Protein AF-A0A921ENR6-F1 (afdb_monomer_lite)

Structure (mmCIF, N/CA/C/O backbone):
data_AF-A0A921ENR6-F1
#
_entry.id   AF-A0A921ENR6-F1
#
loop_
_atom_site.group_PDB
_atom_site.id
_atom_site.type_symbol
_atom_site.label_atom_id
_atom_site.label_alt_id
_atom_site.label_comp_id
_atom_site.label_asym_id
_atom_site.label_entity_id
_atom_site.label_seq_id
_atom_site.pdbx_PDB_ins_code
_atom_site.Cartn_x
_atom_site.Cartn_y
_atom_site.Cartn_z
_atom_site.occupancy
_atom_site.B_iso_or_equiv
_atom_site.auth_seq_id
_atom_site.auth_comp_id
_atom_site.auth_asym_id
_atom_site.auth_atom_id
_atom_site.pdbx_PDB_model_num
ATOM 1 N N . LEU A 1 1 ? 25.631 12.567 -16.792 1.00 40.44 1 LEU A N 1
ATOM 2 C CA . LEU A 1 1 ? 25.645 11.262 -16.095 1.00 40.44 1 LEU A CA 1
ATOM 3 C C . LEU A 1 1 ? 24.210 10.894 -15.763 1.00 40.44 1 LEU A C 1
ATOM 5 O O . LEU A 1 1 ? 23.677 11.329 -14.750 1.00 40.44 1 LEU A O 1
ATOM 9 N N . GLU A 1 2 ? 23.566 10.176 -16.675 1.00 30.72 2 GLU A N 1
ATOM 10 C CA . GLU A 1 2 ? 22.229 9.626 -16.473 1.00 30.72 2 GLU A CA 1
ATOM 11 C C . GLU A 1 2 ? 22.396 8.347 -15.644 1.00 30.72 2 GLU A C 1
ATOM 13 O O . GLU A 1 2 ? 22.943 7.353 -16.114 1.00 30.72 2 GLU A O 1
ATOM 18 N N . ARG A 1 3 ? 22.050 8.400 -14.355 1.00 38.62 3 ARG A N 1
ATOM 19 C CA . ARG A 1 3 ? 22.068 7.217 -13.488 1.00 38.62 3 ARG A CA 1
ATOM 20 C C . ARG A 1 3 ? 20.720 6.528 -13.628 1.00 38.62 3 ARG A C 1
ATOM 22 O O . ARG A 1 3 ? 19.795 6.819 -12.874 1.00 38.62 3 ARG A O 1
ATOM 29 N N . THR A 1 4 ? 20.601 5.638 -14.604 1.00 35.12 4 THR A N 1
ATOM 30 C CA . THR A 1 4 ? 19.446 4.748 -14.704 1.00 35.12 4 THR A CA 1
ATOM 31 C C . THR A 1 4 ? 19.531 3.754 -13.546 1.00 35.12 4 THR A C 1
ATOM 33 O O . THR A 1 4 ? 20.344 2.834 -13.561 1.00 35.12 4 THR A O 1
ATOM 36 N N . PHE A 1 5 ? 18.737 3.967 -12.493 1.00 39.34 5 PHE A N 1
ATOM 37 C CA . PHE A 1 5 ? 18.486 2.924 -11.498 1.00 39.34 5 PHE A CA 1
ATOM 38 C C . PHE A 1 5 ? 17.946 1.697 -12.247 1.00 39.34 5 PHE A C 1
ATOM 40 O O . PHE A 1 5 ? 17.027 1.835 -13.054 1.00 39.34 5 PHE A O 1
ATOM 47 N N . GLY A 1 6 ? 18.585 0.540 -12.054 1.00 47.56 6 GLY A N 1
ATOM 48 C CA . GLY A 1 6 ? 18.418 -0.640 -12.904 1.00 47.56 6 GLY A CA 1
ATOM 49 C C . GLY A 1 6 ? 16.958 -1.016 -13.166 1.00 47.56 6 GLY A C 1
ATOM 50 O O . GLY A 1 6 ? 16.129 -1.029 -12.254 1.00 47.56 6 GLY A O 1
ATOM 51 N N . ARG A 1 7 ? 16.648 -1.344 -14.427 1.00 58.50 7 ARG A N 1
ATOM 52 C CA . ARG A 1 7 ? 15.410 -2.045 -14.784 1.00 58.50 7 ARG A CA 1
ATOM 53 C C . ARG A 1 7 ? 15.493 -3.446 -14.197 1.00 58.50 7 ARG A C 1
ATOM 55 O O . ARG A 1 7 ? 16.227 -4.284 -14.706 1.00 58.50 7 ARG A O 1
ATOM 62 N N . TRP A 1 8 ? 14.744 -3.688 -13.131 1.00 66.19 8 TRP A N 1
ATOM 63 C CA . TRP A 1 8 ? 14.468 -5.045 -12.683 1.00 66.19 8 TRP A CA 1
ATOM 64 C C . TRP A 1 8 ? 13.602 -5.719 -13.745 1.00 66.19 8 TRP A C 1
ATOM 66 O O . TRP A 1 8 ? 12.546 -5.197 -14.109 1.00 66.19 8 TRP A O 1
ATOM 76 N N . GLN A 1 9 ? 14.078 -6.840 -14.273 1.00 72.88 9 GLN A N 1
ATOM 77 C CA . GLN A 1 9 ? 13.383 -7.632 -15.279 1.00 72.88 9 GLN A CA 1
ATOM 78 C C . GLN A 1 9 ? 12.972 -8.954 -14.642 1.00 72.88 9 GLN A C 1
ATOM 80 O O . GLN A 1 9 ? 13.793 -9.627 -14.025 1.00 72.88 9 GLN A O 1
ATOM 85 N N . LEU A 1 10 ? 11.691 -9.303 -14.762 1.00 79.88 10 LEU A N 1
ATOM 86 C CA . LEU A 1 10 ? 11.221 -10.626 -14.375 1.00 79.88 10 LEU A CA 1
ATOM 87 C C . LEU A 1 10 ? 11.753 -11.628 -15.399 1.00 79.88 10 LEU A C 1
ATOM 89 O O . LEU A 1 10 ? 11.581 -11.418 -16.600 1.00 79.88 10 LEU A O 1
ATOM 93 N N . THR A 1 11 ? 12.374 -12.700 -14.927 1.00 88.94 11 THR A N 1
ATOM 94 C CA . THR A 1 11 ? 12.825 -13.813 -15.763 1.00 88.94 11 THR A CA 1
ATOM 95 C C . THR A 1 11 ? 12.207 -15.113 -15.273 1.00 88.94 11 THR A C 1
ATOM 97 O O . THR A 1 11 ? 11.861 -15.236 -14.095 1.00 88.94 11 THR A O 1
ATOM 100 N N . ASP A 1 12 ? 12.042 -16.080 -16.170 1.00 86.94 12 ASP A N 1
ATOM 101 C CA . ASP A 1 12 ? 11.716 -17.451 -15.775 1.00 86.94 12 ASP A CA 1
ATOM 102 C C . ASP A 1 12 ? 12.956 -18.209 -15.266 1.00 86.94 12 ASP A C 1
ATOM 104 O O . ASP A 1 12 ? 14.036 -17.636 -15.095 1.00 86.94 12 ASP A O 1
ATOM 108 N N . ALA A 1 13 ? 12.775 -19.501 -14.981 1.00 88.62 13 ALA A N 1
ATOM 109 C CA . ALA A 1 13 ? 13.829 -20.379 -14.478 1.00 88.62 13 ALA A CA 1
ATOM 110 C C . ALA A 1 13 ? 14.994 -20.557 -15.467 1.00 88.62 13 ALA A C 1
ATOM 112 O O . ALA A 1 13 ? 16.111 -20.830 -15.034 1.00 88.62 13 ALA A O 1
ATOM 113 N N . ASP A 1 14 ? 14.745 -20.350 -16.760 1.00 92.00 14 ASP A N 1
ATOM 114 C CA . ASP A 1 14 ? 15.736 -20.453 -17.831 1.00 92.00 14 ASP A CA 1
ATOM 115 C C . ASP A 1 14 ? 16.390 -19.091 -18.137 1.00 92.00 14 ASP A C 1
ATOM 117 O O . ASP A 1 14 ? 17.206 -18.967 -19.049 1.00 92.00 14 ASP A O 1
ATOM 121 N N . GLY A 1 15 ? 16.046 -18.050 -17.368 1.00 86.06 15 GLY A N 1
ATOM 122 C CA . GLY A 1 15 ? 16.580 -16.699 -17.519 1.00 86.06 15 GLY A CA 1
ATOM 123 C C . GLY A 1 15 ? 15.910 -15.880 -18.624 1.00 86.06 15 GLY A C 1
ATOM 124 O O . GLY A 1 15 ? 16.351 -14.762 -18.899 1.00 86.06 15 GLY A O 1
ATOM 125 N N . SER A 1 16 ? 14.836 -16.375 -19.244 1.00 88.00 16 SER A N 1
ATOM 126 C CA . SER A 1 16 ? 14.157 -15.648 -20.316 1.00 88.00 16 SER A CA 1
ATOM 127 C C . SER A 1 16 ? 13.286 -14.524 -19.749 1.00 88.00 16 SER A C 1
ATOM 129 O O . SER A 1 16 ? 12.518 -14.756 -18.809 1.00 88.00 16 SER A O 1
ATOM 131 N N . PRO A 1 17 ? 13.354 -13.304 -20.315 1.00 88.12 17 PRO A N 1
ATOM 132 C CA . PRO A 1 17 ? 12.478 -12.201 -19.954 1.00 88.12 17 PRO A CA 1
ATOM 133 C C . PRO A 1 17 ? 10.993 -12.541 -20.009 1.00 88.12 17 PRO A C 1
ATOM 135 O O . PRO A 1 17 ? 10.499 -13.067 -21.003 1.00 88.12 17 PRO A O 1
ATOM 138 N N . GLN A 1 18 ? 10.267 -12.135 -18.976 1.00 89.00 18 GLN A N 1
ATOM 139 C CA . GLN A 1 18 ? 8.829 -12.321 -18.867 1.00 89.00 18 GLN A CA 1
ATOM 140 C C . GLN A 1 18 ? 8.085 -10.986 -19.021 1.00 89.00 18 GLN A C 1
ATOM 142 O O . GLN A 1 18 ? 8.596 -9.936 -18.610 1.00 89.00 18 GLN A O 1
ATOM 147 N N . PRO A 1 19 ? 6.869 -10.997 -19.599 1.00 85.00 19 PRO A N 1
ATOM 148 C CA . PRO A 1 19 ? 6.032 -9.806 -19.675 1.00 85.00 19 PRO A CA 1
ATOM 149 C C . PRO A 1 19 ? 5.623 -9.339 -18.273 1.00 85.00 19 PRO A C 1
ATOM 151 O O . PRO A 1 19 ? 5.468 -10.142 -17.353 1.00 85.00 19 PRO A O 1
ATOM 154 N N . THR A 1 20 ? 5.399 -8.033 -18.107 1.00 75.25 20 THR A N 1
ATOM 155 C CA . THR A 1 20 ? 5.004 -7.442 -16.816 1.00 75.25 20 THR A CA 1
ATOM 156 C C . THR A 1 20 ? 3.712 -8.041 -16.260 1.00 75.25 20 THR A C 1
ATOM 158 O O . THR A 1 20 ? 3.603 -8.199 -15.047 1.00 75.25 20 THR A O 1
ATOM 161 N N . ASP A 1 21 ? 2.775 -8.450 -17.116 1.00 82.38 21 ASP A N 1
ATOM 162 C CA . ASP A 1 21 ? 1.519 -9.080 -16.689 1.00 82.38 21 ASP A CA 1
ATOM 163 C C . ASP A 1 21 ? 1.762 -10.361 -15.877 1.00 82.38 21 ASP A C 1
ATOM 165 O O . ASP A 1 21 ? 1.038 -10.640 -14.922 1.00 82.38 21 ASP A O 1
ATOM 169 N N . ARG A 1 22 ? 2.869 -11.072 -16.142 1.00 86.38 22 ARG A N 1
ATOM 170 C CA . ARG A 1 22 ? 3.254 -12.253 -15.363 1.00 86.38 22 ARG A CA 1
ATOM 171 C C . ARG A 1 22 ? 3.528 -11.916 -13.897 1.00 86.38 22 ARG A C 1
ATOM 173 O O . ARG A 1 22 ? 3.229 -12.724 -13.025 1.00 86.38 22 ARG A O 1
ATOM 180 N N . LEU A 1 23 ? 4.056 -10.726 -13.602 1.00 81.12 23 LEU A N 1
ATOM 181 C CA . LEU A 1 23 ? 4.249 -10.261 -12.225 1.00 81.12 23 LEU A CA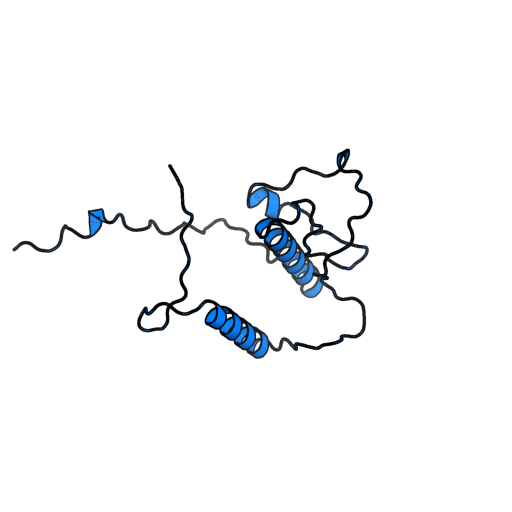 1
ATOM 182 C C . LEU A 1 23 ? 2.908 -10.056 -11.509 1.00 81.12 23 LEU A C 1
ATOM 184 O O . LEU A 1 23 ? 2.797 -10.349 -10.320 1.00 81.12 23 LEU A O 1
ATOM 188 N N . VAL A 1 24 ? 1.897 -9.556 -12.225 1.00 84.94 24 VAL A N 1
ATOM 189 C CA . VAL A 1 24 ? 0.552 -9.337 -11.675 1.00 84.94 24 VAL A CA 1
ATOM 190 C C . VAL A 1 24 ? -0.112 -10.672 -11.347 1.00 84.94 24 VAL A C 1
ATOM 192 O O . VAL A 1 24 ? -0.699 -10.806 -10.272 1.00 84.94 24 VAL A O 1
ATOM 195 N N . ASP A 1 25 ? 0.033 -11.669 -12.219 1.00 87.31 25 ASP A N 1
ATOM 196 C CA . ASP A 1 25 ? -0.461 -13.025 -11.964 1.00 87.31 25 ASP A CA 1
ATOM 197 C C . ASP A 1 25 ? 0.234 -13.655 -10.755 1.00 87.31 25 ASP A C 1
ATOM 199 O O . ASP A 1 25 ? -0.435 -14.120 -9.837 1.00 87.31 25 ASP A O 1
ATOM 203 N N . LEU A 1 26 ? 1.568 -13.576 -10.688 1.00 88.69 26 LEU A N 1
ATOM 204 C CA . LEU A 1 26 ? 2.332 -14.075 -9.540 1.00 88.69 26 LEU A CA 1
ATOM 205 C C . LEU A 1 26 ? 1.918 -13.394 -8.231 1.00 88.69 26 LEU A C 1
ATOM 207 O O . LEU A 1 26 ? 1.832 -14.043 -7.189 1.00 88.69 26 LEU A O 1
ATOM 211 N N . LEU A 1 27 ? 1.641 -12.088 -8.266 1.00 86.94 27 LEU A N 1
ATOM 212 C CA . LEU A 1 27 ? 1.118 -11.372 -7.107 1.00 86.94 27 LEU A CA 1
ATOM 213 C C . LEU A 1 27 ? -0.267 -11.898 -6.714 1.00 86.94 27 LEU A C 1
ATOM 215 O O . LEU A 1 27 ? -0.514 -12.117 -5.531 1.00 86.94 27 LEU A O 1
ATOM 219 N N . ARG A 1 28 ? -1.163 -12.120 -7.680 1.00 88.56 28 ARG A N 1
ATOM 220 C CA . ARG A 1 28 ? -2.503 -12.665 -7.429 1.00 88.56 28 ARG A CA 1
ATOM 221 C C . ARG A 1 28 ? -2.437 -14.063 -6.815 1.00 88.56 28 ARG A C 1
ATOM 223 O O . ARG A 1 28 ? -3.118 -14.304 -5.819 1.00 88.56 28 ARG A O 1
ATOM 230 N N . ASP A 1 29 ? -1.586 -14.933 -7.350 1.00 91.00 29 AS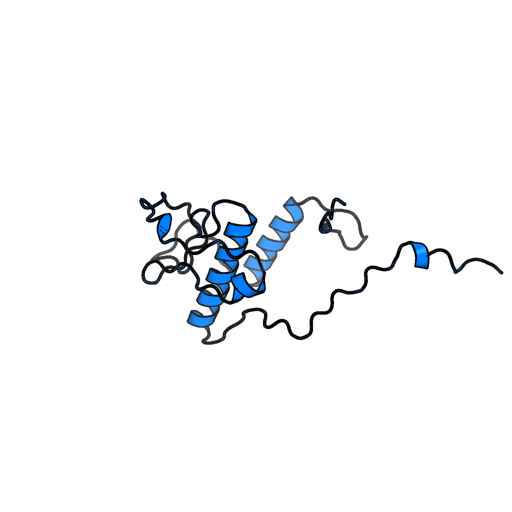P A N 1
ATOM 231 C CA . ASP A 1 29 ? -1.342 -16.274 -6.814 1.00 91.00 29 ASP A CA 1
ATOM 232 C C . ASP A 1 29 ? -0.831 -16.181 -5.374 1.00 91.00 29 ASP A C 1
ATOM 234 O O . ASP A 1 29 ? -1.364 -16.814 -4.461 1.00 91.00 29 ASP A O 1
ATOM 238 N N . ARG A 1 30 ? 0.135 -15.289 -5.131 1.00 91.56 30 ARG A N 1
ATOM 239 C CA . ARG A 1 30 ? 0.703 -15.086 -3.799 1.00 91.56 30 ARG A CA 1
ATOM 240 C C . ARG A 1 30 ? -0.316 -14.560 -2.792 1.00 91.56 30 ARG A C 1
ATOM 242 O O . ARG A 1 30 ? -0.282 -14.962 -1.630 1.00 91.56 30 ARG A O 1
ATOM 249 N N . LEU A 1 31 ? -1.215 -13.670 -3.207 1.00 91.06 31 LEU A N 1
ATOM 250 C CA . LEU A 1 31 ? -2.315 -13.191 -2.369 1.00 91.06 31 LEU A CA 1
ATOM 251 C C . LEU A 1 31 ? -3.252 -14.347 -1.991 1.00 91.06 31 LEU A C 1
ATOM 253 O O . LEU A 1 31 ? -3.590 -14.491 -0.815 1.00 91.06 31 LEU A O 1
ATOM 257 N N . ALA A 1 32 ? -3.608 -15.204 -2.951 1.00 91.12 32 ALA A N 1
ATOM 258 C CA . ALA A 1 32 ? -4.460 -16.365 -2.709 1.00 91.12 32 ALA A CA 1
ATOM 259 C C . ALA A 1 32 ? -3.804 -17.382 -1.756 1.00 91.12 32 ALA A C 1
ATOM 261 O O . ALA A 1 32 ? -4.438 -17.811 -0.793 1.00 91.12 32 ALA A O 1
ATOM 262 N N . GLU A 1 33 ? -2.520 -17.701 -1.949 1.00 94.31 33 GLU A N 1
ATOM 263 C CA . GLU A 1 33 ? -1.743 -18.561 -1.039 1.00 94.31 33 GLU A CA 1
ATOM 264 C C . GLU A 1 33 ? -1.713 -18.026 0.398 1.00 94.31 33 GLU A C 1
ATOM 266 O O . GLU A 1 33 ? -1.669 -18.790 1.362 1.00 94.31 33 GLU A O 1
ATOM 271 N N . ARG A 1 34 ? -1.726 -16.699 0.552 1.00 91.12 34 ARG A N 1
ATOM 272 C CA . ARG A 1 34 ? -1.761 -16.021 1.853 1.00 91.12 34 ARG A CA 1
ATOM 273 C C . ARG A 1 34 ? -3.175 -15.877 2.421 1.00 91.12 34 ARG A C 1
ATOM 275 O O . ARG A 1 34 ? -3.332 -15.262 3.471 1.00 91.12 34 ARG A O 1
ATOM 282 N N . GLY A 1 35 ? -4.189 -16.439 1.763 1.00 93.06 35 GLY A N 1
ATOM 283 C CA . GLY A 1 35 ? -5.582 -16.393 2.208 1.00 93.06 35 GLY A CA 1
ATOM 284 C C . GLY A 1 35 ? -6.260 -15.036 2.008 1.00 93.06 35 GLY A C 1
ATOM 285 O O . GLY A 1 35 ? -7.312 -14.784 2.599 1.00 93.06 35 GLY A O 1
ATOM 286 N N . VAL A 1 36 ? -5.684 -14.149 1.189 1.00 90.69 36 VAL A N 1
ATOM 287 C CA . VAL A 1 36 ? -6.294 -12.855 0.873 1.00 90.69 36 VAL A CA 1
ATOM 288 C C . VAL A 1 36 ? -7.498 -13.082 -0.036 1.00 90.69 36 VAL A C 1
ATOM 290 O O . VAL A 1 36 ? -7.384 -13.651 -1.121 1.00 90.69 36 VAL A O 1
ATOM 293 N N . ARG A 1 37 ? -8.666 -12.607 0.401 1.00 89.81 37 ARG A N 1
ATOM 294 C CA . ARG A 1 37 ? -9.903 -12.650 -0.385 1.00 89.81 37 ARG A CA 1
ATOM 295 C C . ARG A 1 37 ? -10.098 -11.326 -1.112 1.00 89.81 37 ARG A C 1
ATOM 297 O O . ARG A 1 37 ? -10.181 -10.282 -0.473 1.00 89.81 37 ARG A O 1
ATOM 304 N N . ILE A 1 38 ? -10.204 -11.384 -2.436 1.00 89.25 38 ILE A N 1
ATOM 305 C CA . ILE A 1 38 ? -10.609 -10.242 -3.259 1.00 89.25 38 ILE A CA 1
ATOM 306 C C . ILE A 1 38 ? -12.135 -10.264 -3.337 1.00 89.25 38 ILE A C 1
ATOM 308 O O . ILE A 1 38 ? -12.717 -11.261 -3.760 1.00 89.25 38 ILE A O 1
ATOM 312 N N . VAL A 1 39 ? -12.770 -9.184 -2.893 1.00 90.12 39 VAL A N 1
ATOM 313 C CA . VAL A 1 39 ? -14.227 -9.021 -2.880 1.00 90.12 39 VAL A CA 1
ATOM 314 C C . VAL A 1 39 ? -14.590 -7.682 -3.509 1.00 90.12 39 VAL A C 1
ATOM 316 O O . VAL A 1 39 ? -13.854 -6.710 -3.347 1.00 90.12 39 VAL A O 1
ATOM 319 N N . ASP A 1 40 ? -15.725 -7.621 -4.203 1.00 88.00 40 ASP A N 1
ATOM 320 C CA . ASP A 1 40 ? -16.212 -6.367 -4.794 1.00 88.00 40 ASP A CA 1
ATOM 321 C C . ASP A 1 40 ? -16.733 -5.395 -3.726 1.00 88.00 40 ASP A C 1
ATOM 323 O O . ASP A 1 40 ? -16.653 -4.176 -3.883 1.00 88.00 40 ASP A O 1
ATOM 327 N N . GLN A 1 41 ? -17.254 -5.935 -2.619 1.00 85.12 41 GLN A N 1
ATOM 328 C CA . GLN A 1 41 ? -17.711 -5.178 -1.459 1.00 85.12 41 GLN A CA 1
ATOM 329 C C . GLN A 1 41 ? -17.291 -5.875 -0.165 1.00 85.12 41 GLN A C 1
ATOM 331 O O . GLN A 1 41 ? -17.294 -7.103 -0.074 1.00 85.12 41 GLN A O 1
ATOM 336 N N . ALA A 1 42 ? -16.947 -5.072 0.836 1.00 84.06 42 ALA A N 1
ATOM 337 C CA . ALA A 1 42 ? -16.672 -5.509 2.195 1.00 84.06 42 ALA A CA 1
ATOM 338 C C . ALA A 1 42 ? -17.494 -4.652 3.163 1.00 84.06 42 ALA A C 1
ATOM 340 O O . ALA A 1 42 ? -17.686 -3.457 2.923 1.00 84.06 42 ALA A O 1
ATOM 341 N N . ASP A 1 43 ? -17.975 -5.267 4.241 1.00 83.75 43 ASP A N 1
ATOM 342 C CA . ASP A 1 43 ? -18.694 -4.556 5.293 1.00 83.75 43 ASP A CA 1
ATOM 343 C C . ASP A 1 43 ? -17.725 -3.765 6.177 1.00 83.75 43 ASP A C 1
ATOM 345 O O . ASP A 1 43 ? -16.656 -4.250 6.551 1.00 83.75 43 ASP A O 1
ATOM 349 N N . GLY A 1 44 ? -18.136 -2.557 6.560 1.00 82.62 44 GLY A N 1
ATOM 350 C CA . GLY A 1 44 ? -17.356 -1.676 7.426 1.00 82.62 44 GLY A CA 1
ATOM 351 C C . GLY A 1 44 ? -1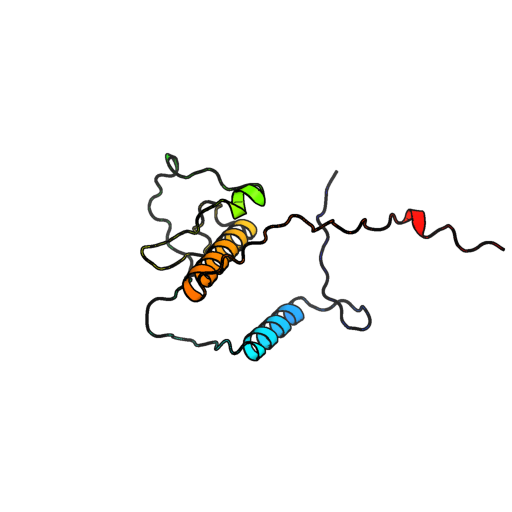6.327 -0.806 6.687 1.00 82.62 44 GLY A C 1
ATOM 352 O O . GLY A 1 44 ? -16.160 -0.891 5.469 1.00 82.62 44 GLY A O 1
ATOM 353 N N . PRO A 1 45 ? -15.671 0.116 7.412 1.00 81.38 45 PRO A N 1
ATOM 354 C CA . PRO A 1 45 ? -14.616 0.941 6.843 1.00 81.38 45 PRO A CA 1
ATOM 355 C C . PRO A 1 45 ? -13.368 0.093 6.564 1.00 81.38 45 PRO A C 1
ATOM 357 O O . PRO A 1 45 ? -12.953 -0.699 7.402 1.00 81.38 45 PRO A O 1
ATOM 360 N N . ALA A 1 46 ? -12.742 0.290 5.403 1.00 86.62 46 ALA A N 1
ATOM 361 C CA . ALA A 1 46 ? -11.454 -0.331 5.104 1.00 86.62 46 ALA A CA 1
ATOM 362 C C . ALA A 1 46 ? -10.363 0.192 6.053 1.00 86.62 46 ALA A C 1
ATOM 364 O O . ALA A 1 46 ? -10.307 1.397 6.302 1.00 86.62 46 ALA A O 1
ATOM 365 N N . ASP A 1 47 ? -9.457 -0.671 6.512 1.00 88.38 47 ASP A N 1
ATOM 366 C CA . ASP A 1 47 ? -8.297 -0.244 7.309 1.00 88.38 47 ASP A CA 1
ATOM 367 C C . ASP A 1 47 ? -7.352 0.653 6.500 1.00 88.38 47 ASP A C 1
ATOM 369 O O . ASP A 1 47 ? -6.798 1.623 7.021 1.00 88.38 47 ASP A O 1
ATOM 373 N N . ILE A 1 48 ? -7.207 0.344 5.205 1.00 88.69 48 ILE A N 1
ATOM 374 C CA . ILE A 1 48 ? -6.433 1.115 4.232 1.00 88.69 48 ILE A CA 1
ATOM 375 C C . ILE A 1 48 ? -7.340 1.492 3.061 1.00 88.69 48 ILE A C 1
ATOM 377 O O . ILE A 1 48 ? -7.904 0.626 2.393 1.00 88.69 48 ILE A O 1
ATOM 381 N N . ASP A 1 49 ? -7.451 2.787 2.778 1.00 86.75 49 ASP A N 1
ATOM 382 C CA . ASP A 1 49 ? -8.181 3.305 1.626 1.00 86.75 49 ASP A CA 1
ATOM 383 C C . ASP A 1 49 ? -7.222 3.889 0.582 1.00 86.75 49 ASP A C 1
ATOM 385 O O . ASP A 1 49 ? -6.544 4.900 0.810 1.00 86.75 49 ASP A O 1
ATOM 389 N N . CYS A 1 50 ? -7.198 3.245 -0.583 1.00 85.94 50 CYS A N 1
ATOM 390 C CA . CYS A 1 50 ? -6.359 3.612 -1.722 1.00 85.94 50 CYS A CA 1
ATOM 391 C C . CYS A 1 50 ? -7.089 4.480 -2.759 1.00 85.94 50 CYS A C 1
ATOM 393 O O . CYS A 1 50 ? -6.515 4.834 -3.790 1.00 85.94 50 CYS A O 1
ATOM 395 N N . ARG A 1 51 ? -8.369 4.810 -2.539 1.00 84.50 51 ARG A N 1
ATOM 396 C CA . ARG A 1 51 ? -9.164 5.554 -3.520 1.00 84.50 51 ARG A CA 1
ATOM 397 C C . ARG A 1 51 ? -8.645 6.989 -3.665 1.00 84.50 51 ARG A C 1
ATOM 399 O O . ARG A 1 51 ? -8.297 7.624 -2.659 1.00 84.50 51 ARG A O 1
ATOM 406 N N . PRO A 1 52 ? -8.637 7.548 -4.891 1.00 75.19 52 PRO A N 1
ATOM 407 C CA . PRO A 1 52 ? -8.370 8.964 -5.091 1.00 75.19 52 PRO A CA 1
ATOM 408 C C . PRO A 1 52 ? -9.332 9.784 -4.238 1.00 75.19 52 PRO A C 1
ATOM 410 O O . PRO A 1 52 ? -10.544 9.569 -4.268 1.00 75.19 52 PRO A O 1
ATOM 413 N N . THR A 1 53 ? -8.799 10.718 -3.462 1.00 68.50 53 THR A N 1
ATOM 414 C CA . THR A 1 53 ? -9.610 11.557 -2.579 1.00 68.50 53 THR A CA 1
ATOM 415 C C . THR A 1 53 ? -9.626 12.963 -3.161 1.00 68.50 53 THR A C 1
ATOM 417 O O . THR A 1 53 ? -8.542 13.494 -3.428 1.00 68.50 53 THR A O 1
ATOM 420 N N . PRO A 1 54 ? -10.797 13.594 -3.372 1.00 58.94 54 PRO A N 1
ATOM 421 C CA . PRO A 1 54 ? -10.839 14.966 -3.858 1.00 58.94 54 PRO A CA 1
ATOM 422 C C . PRO A 1 54 ? -10.020 15.840 -2.909 1.00 58.94 54 PRO A C 1
ATOM 424 O O . PRO A 1 54 ? -10.191 15.774 -1.689 1.00 58.94 54 PRO A O 1
ATOM 427 N N . ALA A 1 55 ? -9.077 16.601 -3.467 1.00 55.28 55 ALA A N 1
ATOM 428 C CA . ALA A 1 55 ? -8.173 17.424 -2.683 1.00 55.28 55 ALA A CA 1
ATOM 429 C C . ALA A 1 55 ? -8.999 18.335 -1.765 1.00 55.28 55 ALA A C 1
ATOM 431 O O . ALA A 1 55 ? -9.693 19.238 -2.236 1.00 55.28 55 ALA A O 1
ATOM 432 N N . ARG A 1 56 ? -8.942 18.108 -0.443 1.00 56.41 56 ARG A N 1
ATOM 433 C CA . ARG A 1 56 ? -9.462 19.093 0.515 1.00 56.41 56 ARG A CA 1
ATOM 434 C C . ARG A 1 56 ? -8.743 20.413 0.217 1.00 56.41 56 ARG A C 1
ATOM 436 O O . ARG A 1 56 ? -7.539 20.356 -0.055 1.00 56.41 56 ARG A O 1
ATOM 443 N N . PRO A 1 57 ? -9.425 21.575 0.255 1.00 51.91 57 PRO A N 1
ATOM 444 C CA . PRO A 1 57 ? -8.785 22.862 0.012 1.00 51.91 57 PRO A CA 1
ATOM 445 C C . PRO A 1 57 ? -7.589 22.975 0.950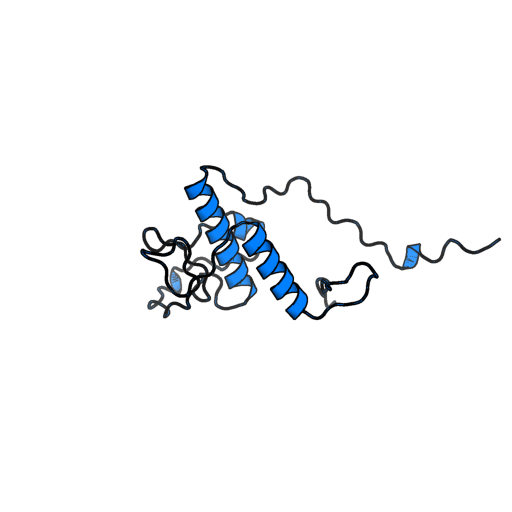 1.00 51.91 57 PRO A C 1
ATOM 447 O O . PRO A 1 57 ? -7.719 23.048 2.175 1.00 51.91 57 PRO A O 1
ATOM 450 N N . SER A 1 58 ? -6.406 22.833 0.363 1.00 55.75 58 SER A N 1
ATOM 451 C CA . SER A 1 58 ? -5.209 22.602 1.141 1.00 55.75 58 SER A CA 1
ATOM 452 C C . SER A 1 58 ? -4.792 23.923 1.764 1.00 55.75 58 SER A C 1
ATOM 454 O O . SER A 1 58 ? -4.693 24.954 1.097 1.00 55.75 58 SER A O 1
ATOM 456 N N . ARG A 1 59 ? -4.459 23.890 3.054 1.00 62.03 59 ARG A N 1
ATOM 457 C CA . ARG A 1 59 ? -3.488 24.842 3.591 1.00 62.03 59 ARG A CA 1
ATOM 458 C C . ARG A 1 59 ? -2.128 24.406 3.052 1.00 62.03 59 ARG A C 1
ATOM 460 O O . ARG A 1 59 ? -1.333 23.855 3.803 1.00 62.03 59 ARG A O 1
ATOM 467 N N . TRP A 1 60 ? -1.893 24.551 1.746 1.00 55.66 60 TRP A N 1
ATOM 468 C CA . TRP A 1 60 ? -0.649 24.132 1.085 1.00 55.66 60 TRP A CA 1
ATOM 469 C C . TRP A 1 60 ? 0.582 24.731 1.781 1.00 55.66 60 TRP A C 1
ATOM 471 O O . TRP A 1 60 ? 1.609 24.074 1.886 1.00 55.66 60 TRP A O 1
ATOM 481 N N . TRP A 1 61 ? 0.427 25.914 2.384 1.00 63.25 61 TRP A N 1
ATOM 482 C CA . TRP A 1 61 ? 1.422 26.590 3.222 1.00 63.25 61 TRP A CA 1
ATOM 483 C C . TRP A 1 61 ? 1.698 25.937 4.591 1.00 63.25 61 TRP A C 1
ATOM 485 O O . TRP A 1 61 ? 2.617 26.351 5.289 1.00 63.25 61 TRP A O 1
ATOM 495 N N . ARG A 1 62 ? 0.899 24.954 5.024 1.00 64.62 62 ARG A N 1
ATOM 496 C CA . ARG A 1 62 ? 1.138 24.135 6.229 1.00 64.62 62 ARG A CA 1
ATOM 497 C C . ARG A 1 62 ? 1.580 22.713 5.892 1.00 64.62 62 ARG A C 1
ATOM 499 O O . ARG A 1 62 ? 1.759 21.917 6.810 1.00 64.62 62 ARG A O 1
ATOM 506 N N . ARG A 1 63 ? 1.704 22.360 4.607 1.00 62.44 63 ARG A N 1
ATOM 507 C CA . ARG A 1 63 ? 2.062 20.997 4.215 1.00 62.44 63 ARG A CA 1
ATOM 508 C C . ARG A 1 63 ? 3.571 20.816 4.410 1.00 62.44 63 ARG A C 1
ATOM 510 O O . ARG A 1 63 ? 4.329 21.599 3.838 1.00 62.44 63 ARG A O 1
ATOM 517 N N . PRO A 1 64 ? 4.019 19.838 5.217 1.00 64.00 64 PRO A N 1
ATOM 518 C CA . PRO A 1 64 ? 5.440 19.547 5.312 1.00 64.00 64 PRO A CA 1
ATOM 519 C C . PRO A 1 64 ? 5.977 19.170 3.923 1.00 64.00 64 PRO A C 1
ATOM 521 O O . PRO A 1 64 ? 5.231 18.605 3.112 1.00 64.00 64 PRO A O 1
ATOM 524 N N . PRO A 1 65 ? 7.242 19.510 3.621 1.00 67.88 65 PRO A N 1
ATOM 525 C CA . PRO A 1 65 ? 7.850 19.154 2.350 1.00 67.88 65 PRO A CA 1
ATOM 526 C C . PRO A 1 65 ? 7.822 17.638 2.161 1.00 67.88 65 PRO A C 1
ATOM 528 O O . PRO A 1 65 ? 7.949 16.875 3.121 1.00 67.88 65 PRO A O 1
ATOM 531 N N . ALA A 1 66 ? 7.657 17.207 0.911 1.00 69.81 66 ALA A N 1
ATOM 532 C CA . ALA A 1 66 ? 7.654 15.794 0.575 1.00 69.81 66 ALA A CA 1
ATOM 533 C C . ALA A 1 66 ? 8.971 15.131 1.036 1.00 69.81 66 ALA A C 1
ATOM 535 O O . ALA A 1 66 ? 10.054 15.669 0.764 1.00 69.81 66 ALA A O 1
ATOM 536 N N . PRO A 1 67 ? 8.911 13.972 1.715 1.00 76.44 67 PRO A N 1
ATOM 537 C CA . PRO A 1 67 ? 10.108 13.216 2.040 1.00 76.44 67 PRO A CA 1
ATOM 538 C C . PRO A 1 67 ? 10.829 12.799 0.752 1.00 76.44 67 PRO A C 1
ATOM 540 O O . PRO A 1 67 ? 10.242 12.243 -0.174 1.00 76.44 67 PRO A O 1
ATOM 543 N N . HIS A 1 68 ? 12.124 13.097 0.699 1.00 78.81 68 HIS A N 1
ATOM 544 C CA . HIS A 1 68 ? 12.985 12.891 -0.472 1.00 78.81 68 HIS A CA 1
ATOM 545 C C . HIS A 1 68 ? 14.079 11.841 -0.220 1.00 78.81 68 HIS A C 1
ATOM 547 O O . HIS A 1 68 ? 14.890 11.566 -1.099 1.00 78.81 68 HIS A O 1
ATOM 553 N N . THR A 1 69 ? 14.109 11.238 0.972 1.00 79.75 69 THR A N 1
ATOM 554 C CA . THR A 1 69 ? 15.021 10.142 1.326 1.00 79.75 69 THR A CA 1
ATOM 555 C C . THR A 1 69 ? 14.245 8.982 1.939 1.00 79.75 69 THR A C 1
ATOM 557 O O . THR A 1 69 ? 13.189 9.184 2.540 1.00 79.75 69 THR A O 1
ATOM 560 N N . ALA A 1 70 ? 14.782 7.763 1.834 1.00 75.38 70 ALA A N 1
ATOM 561 C CA . ALA A 1 70 ? 14.185 6.583 2.461 1.00 75.38 70 ALA A CA 1
ATOM 562 C C . ALA A 1 70 ? 14.058 6.740 3.989 1.00 75.38 70 ALA A C 1
ATOM 564 O O . ALA A 1 70 ? 13.033 6.387 4.560 1.00 75.38 70 ALA A O 1
ATOM 565 N N . ALA A 1 71 ? 15.060 7.338 4.644 1.00 79.88 71 ALA A N 1
ATOM 566 C CA . ALA A 1 71 ? 15.018 7.615 6.080 1.00 79.88 71 ALA A CA 1
ATOM 567 C C . ALA A 1 71 ? 13.900 8.605 6.451 1.00 79.88 71 ALA A C 1
ATOM 569 O O . ALA A 1 71 ? 13.178 8.379 7.419 1.00 79.88 71 ALA A O 1
ATOM 570 N N . ALA A 1 72 ? 13.713 9.669 5.660 1.00 81.38 72 ALA A N 1
ATOM 571 C CA . ALA A 1 72 ? 12.622 10.620 5.872 1.00 81.38 72 ALA A CA 1
ATOM 572 C C . ALA A 1 72 ? 11.247 9.969 5.653 1.00 81.38 72 ALA A C 1
ATOM 574 O O . ALA A 1 72 ? 10.312 10.248 6.401 1.00 81.38 72 ALA A O 1
ATOM 575 N N . TRP A 1 73 ? 11.132 9.067 4.672 1.00 82.00 73 TRP A N 1
ATOM 576 C CA . TRP A 1 73 ? 9.928 8.260 4.478 1.00 82.00 73 TRP A CA 1
ATOM 577 C C . TRP A 1 73 ? 9.641 7.375 5.693 1.00 82.00 73 TRP A C 1
ATOM 579 O O . TRP A 1 73 ? 8.541 7.437 6.221 1.00 82.00 73 TRP A O 1
ATOM 589 N N . LEU A 1 74 ? 10.624 6.624 6.194 1.00 82.38 74 LEU A N 1
ATOM 590 C CA . LEU A 1 74 ? 10.441 5.726 7.345 1.00 82.38 74 LEU A CA 1
ATOM 591 C C . LEU A 1 74 ? 10.072 6.455 8.644 1.00 82.38 74 LEU A C 1
ATOM 593 O O . LEU A 1 74 ? 9.357 5.895 9.474 1.00 82.38 74 LEU A O 1
ATOM 597 N N . ALA A 1 75 ? 10.542 7.691 8.812 1.00 84.12 75 ALA A N 1
ATOM 598 C CA . ALA A 1 75 ? 10.203 8.545 9.948 1.00 84.12 75 ALA A CA 1
ATOM 599 C C . ALA A 1 75 ? 8.831 9.232 9.815 1.00 84.12 75 ALA A C 1
ATOM 601 O O . ALA A 1 75 ? 8.348 9.822 10.781 1.00 84.12 75 ALA A O 1
ATOM 602 N N . SER A 1 76 ? 8.212 9.198 8.632 1.00 81.75 76 SER A N 1
ATOM 603 C CA . SER A 1 76 ? 6.934 9.866 8.392 1.00 81.75 76 SER A CA 1
ATOM 604 C C . SER A 1 76 ? 5.773 9.085 9.004 1.00 81.75 76 SER A C 1
ATOM 606 O O . SER A 1 76 ? 5.730 7.858 8.958 1.00 81.75 76 SER A O 1
ATOM 608 N N . THR A 1 77 ? 4.794 9.804 9.548 1.00 82.12 77 THR A N 1
ATOM 609 C CA . THR A 1 77 ? 3.520 9.215 9.978 1.00 82.12 77 THR A CA 1
ATOM 610 C C . THR A 1 77 ? 2.654 8.930 8.747 1.00 82.12 77 THR A C 1
ATOM 612 O O . THR A 1 77 ? 2.613 9.769 7.837 1.00 82.12 77 THR A O 1
ATOM 615 N N . PRO A 1 78 ? 1.948 7.786 8.679 1.00 84.50 78 PRO A N 1
ATOM 616 C CA . PRO A 1 78 ? 0.943 7.576 7.645 1.00 84.50 78 PRO A CA 1
ATOM 617 C C . PRO A 1 78 ? -0.172 8.622 7.748 1.00 84.50 78 PRO A C 1
ATOM 619 O O . PRO A 1 78 ? -0.403 9.237 8.790 1.00 84.50 78 PRO A O 1
ATOM 622 N N . ILE A 1 79 ? -0.893 8.810 6.649 1.00 82.25 79 ILE A N 1
ATOM 623 C CA . ILE A 1 79 ? -2.076 9.667 6.631 1.00 82.25 79 ILE A CA 1
ATOM 624 C C . ILE A 1 79 ? -3.210 8.893 7.300 1.00 82.25 79 ILE A C 1
ATOM 626 O O . ILE A 1 79 ? -3.614 7.848 6.795 1.00 82.25 79 ILE A O 1
ATOM 630 N N . ASP A 1 80 ? -3.726 9.418 8.403 1.00 84.31 80 ASP A N 1
ATOM 631 C CA . ASP A 1 80 ? -4.825 8.824 9.158 1.00 84.31 80 ASP A CA 1
ATOM 632 C C . ASP A 1 80 ? -6.039 9.766 9.149 1.00 84.31 80 ASP A C 1
ATOM 634 O O . ASP A 1 80 ? -5.942 10.923 9.566 1.00 84.31 80 ASP A O 1
ATOM 638 N N . ASP A 1 81 ? -7.171 9.278 8.641 1.00 81.06 81 ASP A N 1
ATOM 639 C CA . ASP A 1 81 ? -8.447 9.995 8.572 1.00 81.06 81 ASP A CA 1
ATOM 640 C C . ASP A 1 81 ? -9.425 9.488 9.644 1.00 81.06 81 ASP A C 1
ATOM 642 O O . ASP A 1 81 ? -10.520 9.014 9.346 1.00 81.06 81 ASP A O 1
ATOM 646 N N . GLY A 1 82 ? -9.005 9.541 10.911 1.00 79.12 82 GLY A N 1
ATOM 647 C CA . GLY A 1 82 ? -9.851 9.166 12.049 1.00 79.12 82 GLY A CA 1
ATOM 648 C C . GLY A 1 82 ? -10.022 7.656 12.234 1.00 79.12 82 GLY A C 1
ATOM 649 O O . GLY A 1 82 ? -11.082 7.208 12.662 1.00 79.12 82 GLY A O 1
ATOM 650 N N . GLY A 1 83 ? -8.993 6.876 11.908 1.00 80.81 83 GLY A N 1
ATOM 651 C CA . GLY A 1 83 ? -8.936 5.421 12.037 1.00 80.81 83 GLY A CA 1
ATOM 652 C C . GLY A 1 83 ? -8.610 4.724 10.717 1.00 80.81 83 GLY A C 1
ATOM 653 O O . GLY A 1 83 ? -8.009 3.653 10.732 1.00 80.81 83 GLY A O 1
ATOM 654 N N . GLN A 1 84 ? -8.929 5.350 9.581 1.00 86.62 84 GLN A N 1
ATOM 655 C CA . GLN A 1 84 ? -8.671 4.810 8.245 1.00 86.62 84 GLN A CA 1
ATOM 656 C C . GLN A 1 84 ? -7.356 5.357 7.677 1.00 86.62 84 GLN A C 1
ATOM 658 O O . GLN A 1 84 ? -7.213 6.564 7.452 1.00 86.62 84 GLN A O 1
ATOM 663 N N . LEU A 1 85 ? -6.404 4.462 7.405 1.00 89.19 85 LEU A N 1
ATOM 664 C CA . LEU A 1 85 ? -5.119 4.808 6.802 1.00 89.19 85 LEU A CA 1
ATOM 665 C C . LEU A 1 85 ? -5.304 5.095 5.309 1.00 89.19 85 LEU A C 1
ATOM 667 O O . LEU A 1 85 ? -6.045 4.398 4.618 1.00 89.19 85 LEU A O 1
ATOM 671 N N . ARG A 1 86 ? -4.636 6.124 4.785 1.00 85.38 86 ARG A N 1
ATOM 672 C CA . ARG A 1 86 ? -4.753 6.527 3.375 1.00 85.38 86 ARG A CA 1
ATOM 673 C C . ARG A 1 86 ? -3.484 6.217 2.592 1.00 85.38 86 ARG A C 1
ATOM 675 O O . ARG A 1 86 ? -2.383 6.575 3.008 1.00 85.38 86 ARG A O 1
ATOM 682 N N . ALA A 1 87 ? -3.676 5.641 1.410 1.00 84.19 87 ALA A N 1
ATOM 683 C CA . ALA A 1 87 ? -2.625 5.259 0.473 1.00 84.19 87 ALA A CA 1
ATOM 684 C C . ALA A 1 87 ? -3.017 5.663 -0.959 1.00 84.19 87 ALA A C 1
ATOM 686 O O . ALA A 1 87 ? -3.263 4.820 -1.816 1.00 84.19 87 ALA A O 1
ATOM 687 N N . SER A 1 88 ? -3.158 6.968 -1.207 1.00 77.44 88 SER A N 1
ATOM 688 C CA . SER A 1 88 ? -3.669 7.501 -2.478 1.00 77.44 88 SER A CA 1
ATOM 689 C C . SER A 1 88 ? -2.765 8.582 -3.080 1.00 77.44 88 SER A C 1
ATOM 691 O O . SER A 1 88 ? -1.806 9.051 -2.455 1.00 77.44 88 SER A O 1
ATOM 693 N N . SER A 1 89 ? -3.106 9.024 -4.295 1.00 70.31 89 SER A N 1
ATOM 694 C CA . SER A 1 89 ? -2.507 10.179 -4.986 1.00 70.31 89 SER A CA 1
ATOM 695 C C . SER A 1 89 ? -2.648 11.506 -4.231 1.00 70.31 89 SER A C 1
ATOM 697 O O . SER A 1 89 ? -1.992 12.487 -4.572 1.00 70.31 89 SER A O 1
ATOM 699 N N . SER A 1 90 ? -3.452 11.542 -3.167 1.00 68.75 90 SER A N 1
ATOM 700 C CA . SER A 1 90 ? -3.645 12.713 -2.308 1.00 68.75 90 SER A CA 1
ATOM 701 C C . SER A 1 90 ? -2.599 12.806 -1.189 1.00 68.75 90 SER A C 1
ATOM 703 O O . SER A 1 90 ? -2.785 13.546 -0.220 1.00 68.75 90 SER A O 1
ATOM 705 N N . SER A 1 91 ? -1.495 12.058 -1.303 1.00 71.06 91 SER A N 1
ATOM 706 C CA . SER A 1 91 ? -0.424 12.057 -0.311 1.00 71.06 91 SER A CA 1
ATOM 707 C C . SER A 1 91 ? 0.264 13.430 -0.183 1.00 71.06 91 SER A C 1
ATOM 709 O O . SER A 1 91 ? 0.312 14.203 -1.148 1.00 71.06 91 SER A O 1
ATOM 711 N N . PRO A 1 92 ? 0.878 13.752 0.975 1.00 67.19 92 PRO A N 1
ATOM 712 C CA . PRO A 1 92 ? 1.720 14.939 1.123 1.00 67.19 92 PRO A CA 1
ATOM 713 C C . PRO A 1 92 ? 2.829 15.034 0.066 1.00 67.19 92 PRO A C 1
ATOM 715 O O . PRO A 1 92 ? 3.199 16.143 -0.328 1.00 67.19 92 PRO A O 1
ATOM 718 N N . ALA A 1 93 ? 3.306 13.885 -0.422 1.00 71.06 93 ALA A N 1
ATOM 719 C CA . ALA A 1 93 ? 4.333 13.763 -1.447 1.00 71.06 93 ALA A CA 1
ATOM 720 C C . ALA A 1 93 ? 3.815 13.956 -2.889 1.00 71.06 93 ALA A C 1
ATOM 722 O O . ALA A 1 93 ? 4.616 13.976 -3.820 1.00 71.06 93 ALA A O 1
ATOM 723 N N . GLY A 1 94 ? 2.507 14.174 -3.067 1.00 72.31 94 GLY A N 1
ATOM 724 C CA . GLY A 1 94 ? 1.874 14.425 -4.361 1.00 72.31 94 GLY A CA 1
ATOM 725 C C . GLY A 1 94 ? 1.338 13.165 -5.039 1.00 72.31 94 GLY A C 1
ATOM 726 O O . GLY A 1 94 ? 1.198 12.110 -4.415 1.00 72.31 94 GLY A O 1
ATOM 727 N N . ASP A 1 95 ? 1.022 13.319 -6.321 1.00 76.00 95 ASP A N 1
ATOM 728 C CA . ASP A 1 95 ? 0.381 12.335 -7.197 1.00 76.00 95 ASP A CA 1
ATOM 729 C C . ASP A 1 95 ? 1.370 11.422 -7.932 1.00 76.00 95 ASP A C 1
ATOM 731 O O . ASP A 1 95 ? 0.959 10.428 -8.534 1.00 76.00 95 ASP A O 1
ATOM 735 N N . ALA A 1 96 ? 2.670 11.711 -7.858 1.00 76.00 96 ALA A N 1
ATOM 736 C CA . ALA A 1 96 ? 3.694 10.912 -8.510 1.00 76.00 96 ALA A CA 1
ATOM 737 C C . ALA A 1 96 ? 3.665 9.432 -8.055 1.00 76.00 96 ALA A C 1
ATOM 739 O O . ALA A 1 96 ? 3.431 9.157 -6.874 1.00 76.00 96 ALA A O 1
ATOM 740 N N . PRO A 1 97 ? 3.967 8.454 -8.934 1.00 74.75 97 PRO A N 1
ATOM 741 C CA . PRO A 1 97 ? 3.868 7.028 -8.598 1.00 74.75 97 PRO A CA 1
ATOM 742 C C . PRO A 1 97 ? 4.661 6.612 -7.349 1.00 74.75 97 PRO A C 1
ATOM 744 O O . PRO A 1 97 ? 4.166 5.864 -6.510 1.00 74.75 97 PRO A O 1
ATOM 747 N N . TRP A 1 98 ? 5.872 7.145 -7.167 1.00 72.75 98 TRP A N 1
ATOM 748 C CA . TRP A 1 98 ? 6.692 6.866 -5.981 1.00 72.75 98 TRP A CA 1
ATOM 749 C C . TRP A 1 98 ? 6.102 7.448 -4.688 1.00 72.75 98 TRP A C 1
ATOM 751 O O . TRP A 1 98 ? 6.300 6.876 -3.620 1.00 72.75 98 TRP A O 1
ATOM 761 N N . ALA A 1 99 ? 5.368 8.561 -4.767 1.00 77.94 99 ALA A N 1
ATOM 762 C CA . ALA A 1 99 ? 4.696 9.170 -3.622 1.00 77.94 99 ALA A CA 1
ATOM 763 C C . ALA A 1 99 ? 3.528 8.301 -3.137 1.00 77.94 99 ALA A C 1
ATOM 765 O O . ALA A 1 99 ? 3.346 8.123 -1.932 1.00 77.94 99 ALA A O 1
ATOM 766 N N . GLN A 1 100 ? 2.787 7.707 -4.076 1.00 81.25 100 GLN A N 1
ATOM 767 C CA . GLN A 1 100 ? 1.721 6.748 -3.781 1.00 81.25 100 GLN A CA 1
ATOM 768 C C . GLN A 1 100 ? 2.276 5.446 -3.196 1.00 81.25 100 GLN A C 1
ATOM 770 O O . GLN A 1 100 ? 1.739 4.929 -2.223 1.00 81.25 100 GLN A O 1
ATOM 775 N N . LEU A 1 101 ? 3.389 4.939 -3.733 1.00 83.06 101 LEU A N 1
ATOM 776 C CA . LEU A 1 101 ? 4.052 3.754 -3.181 1.00 83.06 101 LEU A CA 1
ATOM 777 C C . LEU A 1 101 ? 4.593 4.002 -1.768 1.00 83.06 101 LEU A C 1
ATOM 779 O O . LEU A 1 101 ? 4.430 3.158 -0.891 1.00 83.06 101 LEU A O 1
ATOM 783 N N . GLY A 1 102 ? 5.203 5.166 -1.528 1.00 82.69 102 GLY A N 1
ATOM 784 C CA . GLY A 1 102 ? 5.682 5.550 -0.202 1.00 82.69 102 GLY A CA 1
ATOM 785 C C . GLY A 1 102 ? 4.548 5.664 0.820 1.00 82.69 102 GLY A C 1
ATOM 786 O O . GLY A 1 102 ? 4.671 5.149 1.931 1.00 82.69 102 GLY A O 1
ATOM 787 N N . SER A 1 103 ? 3.417 6.278 0.449 1.00 85.56 103 SER A N 1
ATOM 788 C CA . SER A 1 103 ? 2.247 6.369 1.334 1.00 85.56 103 SER A CA 1
ATOM 789 C C . SER A 1 103 ? 1.606 5.001 1.588 1.00 85.56 103 SER A C 1
ATOM 791 O O . SER A 1 103 ? 1.266 4.700 2.731 1.00 85.56 103 SER A O 1
ATOM 793 N N . ALA A 1 104 ? 1.524 4.145 0.565 1.00 87.94 104 ALA A N 1
ATOM 794 C CA . ALA A 1 104 ? 1.051 2.771 0.696 1.00 87.94 104 ALA A CA 1
ATOM 795 C C . ALA A 1 104 ? 1.923 1.945 1.645 1.00 87.94 104 ALA A C 1
ATOM 797 O O . ALA A 1 104 ? 1.392 1.273 2.525 1.00 87.94 104 ALA A O 1
ATOM 798 N N . ALA A 1 105 ? 3.251 2.041 1.531 1.00 89.12 105 ALA A N 1
ATOM 799 C CA . ALA A 1 105 ? 4.163 1.345 2.433 1.00 89.12 105 ALA A CA 1
ATOM 800 C C . ALA A 1 105 ? 3.932 1.761 3.895 1.00 89.12 105 ALA A C 1
ATOM 802 O O . ALA A 1 105 ? 3.773 0.901 4.757 1.00 89.12 105 ALA A O 1
ATOM 803 N N . LEU A 1 106 ? 3.831 3.068 4.174 1.00 89.19 106 LEU A N 1
ATOM 804 C CA . LEU A 1 106 ? 3.558 3.563 5.529 1.00 89.19 106 LEU A CA 1
ATOM 805 C C . LEU A 1 106 ? 2.204 3.094 6.067 1.00 89.19 106 LEU A C 1
ATOM 807 O O . LEU A 1 106 ? 2.114 2.721 7.236 1.00 89.19 106 LEU A O 1
ATOM 811 N N . ALA A 1 107 ? 1.166 3.094 5.228 1.00 90.75 107 ALA A N 1
ATOM 812 C CA . ALA A 1 107 ? -0.147 2.584 5.605 1.00 90.75 107 ALA A CA 1
ATOM 813 C C . ALA A 1 107 ? -0.093 1.085 5.944 1.00 90.75 107 ALA A C 1
ATOM 815 O O . ALA A 1 107 ? -0.657 0.669 6.949 1.00 90.75 107 ALA A O 1
ATOM 816 N N . VAL A 1 108 ? 0.633 0.277 5.166 1.00 91.12 108 VAL A N 1
ATOM 817 C CA . VAL A 1 108 ? 0.791 -1.162 5.434 1.00 91.12 108 VAL A CA 1
ATOM 818 C C . VAL A 1 108 ? 1.543 -1.412 6.740 1.00 91.12 108 VAL A C 1
ATOM 820 O O . VAL A 1 108 ? 1.101 -2.236 7.536 1.00 91.12 108 VAL A O 1
ATOM 823 N N . TYR A 1 109 ? 2.633 -0.686 7.000 1.00 90.94 109 TYR A N 1
ATOM 824 C CA . TYR A 1 109 ? 3.384 -0.837 8.250 1.00 90.94 109 TYR A CA 1
ATOM 825 C C . TYR A 1 109 ? 2.535 -0.486 9.473 1.00 90.94 109 TYR A C 1
ATOM 827 O O . TYR A 1 109 ? 2.500 -1.245 10.437 1.00 90.94 109 TYR A O 1
ATOM 835 N N . ALA A 1 110 ? 1.791 0.620 9.415 1.00 91.75 110 ALA A N 1
ATOM 836 C CA . ALA A 1 110 ? 0.916 1.014 10.512 1.00 91.75 110 ALA A CA 1
ATOM 837 C C . ALA A 1 110 ? -0.284 0.071 10.684 1.00 91.75 110 ALA A C 1
ATOM 839 O O . ALA A 1 110 ? -0.697 -0.192 11.811 1.00 91.75 110 ALA A O 1
ATOM 840 N N . ALA A 1 111 ? -0.842 -0.466 9.595 1.00 91.94 111 ALA A N 1
ATOM 841 C CA . ALA A 1 111 ? -1.889 -1.484 9.672 1.00 91.94 111 ALA A CA 1
ATOM 842 C C . ALA A 1 111 ? -1.366 -2.775 10.318 1.00 91.94 111 ALA A C 1
ATOM 844 O O . ALA A 1 111 ? -2.045 -3.352 11.165 1.00 91.94 111 ALA A O 1
ATOM 845 N N . HIS A 1 112 ? -0.144 -3.193 9.972 1.00 91.06 112 HIS A N 1
ATOM 846 C CA . HIS A 1 112 ? 0.514 -4.330 10.606 1.00 91.06 112 HIS A CA 1
ATOM 847 C C . HIS A 1 112 ? 0.709 -4.093 12.104 1.00 91.06 112 HIS A C 1
ATOM 849 O O . HIS A 1 112 ? 0.260 -4.908 12.901 1.00 91.06 112 HIS A O 1
ATOM 855 N N . GLU A 1 113 ? 1.299 -2.959 12.488 1.00 92.50 113 GLU A N 1
ATOM 856 C CA . GLU A 1 113 ? 1.524 -2.607 13.894 1.00 92.50 113 GLU A CA 1
ATOM 857 C C . GLU A 1 113 ? 0.213 -2.587 14.694 1.00 92.50 113 GLU A C 1
ATOM 859 O O . GLU A 1 113 ? 0.165 -3.097 15.808 1.00 92.50 113 GLU A O 1
ATOM 864 N N . ARG A 1 114 ? -0.891 -2.090 14.120 1.00 91.75 114 ARG A N 1
ATOM 865 C CA . ARG A 1 114 ? -2.219 -2.149 14.760 1.00 91.75 114 ARG A CA 1
ATOM 866 C C . ARG A 1 114 ? -2.733 -3.574 14.948 1.00 91.75 114 ARG A C 1
ATOM 868 O O . ARG A 1 114 ? -3.370 -3.855 15.958 1.00 91.75 114 ARG A O 1
ATOM 875 N N . ALA A 1 115 ? -2.506 -4.442 13.966 1.00 89.75 115 ALA A N 1
ATOM 876 C CA . ALA A 1 115 ? -3.024 -5.804 13.968 1.00 89.75 115 ALA A CA 1
ATOM 877 C C . ALA A 1 115 ? -2.215 -6.749 14.871 1.00 89.75 115 ALA A C 1
ATOM 879 O O . ALA A 1 115 ? -2.784 -7.671 15.451 1.00 89.75 115 ALA A O 1
ATOM 880 N N . THR A 1 116 ? -0.901 -6.540 14.975 1.00 93.00 116 THR A N 1
ATOM 881 C CA . THR A 1 116 ? 0.024 -7.475 15.639 1.00 93.00 116 THR A CA 1
ATOM 882 C C . THR A 1 116 ? 0.717 -6.888 16.866 1.00 93.00 116 THR A C 1
ATOM 884 O O . THR A 1 116 ? 1.225 -7.641 17.691 1.00 93.00 116 THR A O 1
ATOM 887 N N . GLY A 1 117 ? 0.742 -5.561 17.010 1.00 93.75 117 GLY A N 1
ATOM 888 C CA . GLY A 1 117 ? 1.562 -4.857 17.999 1.00 93.75 117 GLY A CA 1
ATOM 889 C C . GLY A 1 117 ? 3.040 -4.740 17.611 1.00 93.75 117 GLY A C 1
ATOM 890 O O . GLY A 1 117 ? 3.823 -4.197 18.389 1.00 93.75 117 GLY A O 1
ATOM 891 N N . GLU A 1 118 ? 3.440 -5.239 16.437 1.00 90.62 118 GLU A N 1
ATOM 892 C CA . GLU A 1 118 ? 4.833 -5.264 15.988 1.00 90.62 118 GLU A CA 1
ATOM 893 C C . GLU A 1 118 ? 5.089 -4.265 14.850 1.00 90.62 118 GLU A C 1
ATOM 895 O O . GLU A 1 118 ? 4.403 -4.270 13.822 1.00 90.62 118 GLU A O 1
ATOM 900 N N . ASP A 1 119 ? 6.135 -3.448 14.995 1.00 87.56 119 ASP A N 1
ATOM 901 C CA . ASP A 1 119 ? 6.627 -2.571 13.930 1.00 87.56 119 ASP A CA 1
ATOM 902 C C . ASP A 1 119 ? 7.501 -3.363 12.946 1.00 87.56 119 ASP A C 1
ATOM 904 O O . ASP A 1 119 ? 8.643 -3.723 13.243 1.00 87.56 119 ASP A O 1
ATOM 908 N N . CYS A 1 120 ? 6.963 -3.625 11.753 1.00 85.25 120 CYS A N 1
ATOM 909 C CA . CYS A 1 120 ? 7.647 -4.362 10.691 1.00 85.25 120 CYS A CA 1
ATOM 910 C C . CYS A 1 120 ? 8.405 -3.463 9.700 1.00 85.25 120 CYS A C 1
ATOM 912 O O . CYS A 1 120 ? 8.842 -3.942 8.647 1.00 85.25 120 CYS A O 1
ATOM 914 N N . ARG A 1 121 ? 8.573 -2.163 9.996 1.00 84.00 121 ARG A N 1
ATOM 915 C CA . ARG A 1 121 ? 9.342 -1.266 9.127 1.00 84.00 121 ARG A CA 1
ATOM 916 C C . ARG A 1 121 ? 10.768 -1.785 8.944 1.00 84.00 121 ARG A C 1
ATOM 918 O O . ARG A 1 121 ? 11.400 -2.229 9.905 1.00 84.00 121 ARG A O 1
ATOM 925 N N . PRO A 1 122 ? 11.330 -1.675 7.728 1.00 77.19 122 PRO A N 1
ATOM 926 C CA . PRO A 1 122 ? 12.694 -2.106 7.479 1.00 77.19 122 PRO A CA 1
ATOM 927 C C . PRO A 1 122 ? 13.672 -1.261 8.305 1.00 77.19 122 PRO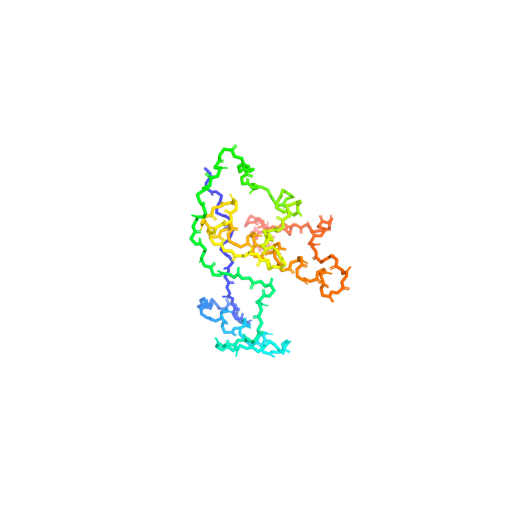 A C 1
ATOM 929 O O . PRO A 1 122 ? 13.947 -0.100 8.000 1.00 77.19 122 PRO A O 1
ATOM 932 N N . THR A 1 123 ? 14.242 -1.865 9.344 1.00 68.50 123 THR A N 1
ATOM 933 C CA . THR A 1 123 ? 15.307 -1.298 10.180 1.00 68.50 123 THR A CA 1
ATOM 934 C C . THR A 1 123 ? 16.652 -1.690 9.590 1.00 68.50 123 THR A C 1
ATOM 936 O O . THR A 1 123 ? 17.415 -2.492 10.118 1.00 68.50 123 THR A O 1
ATOM 939 N N . ASN A 1 124 ? 16.917 -1.176 8.397 1.00 56.75 124 ASN A N 1
ATOM 940 C CA . ASN A 1 124 ? 18.043 -1.619 7.598 1.00 56.75 124 ASN A CA 1
ATOM 941 C C . ASN A 1 124 ? 19.399 -1.233 8.234 1.00 56.75 124 ASN A C 1
ATOM 943 O O . ASN A 1 124 ? 19.898 -0.133 8.000 1.00 56.75 124 ASN A O 1
ATOM 947 N N . LYS A 1 125 ? 19.993 -2.121 9.043 1.00 51.50 125 LYS A N 1
ATOM 948 C CA . LYS A 1 125 ? 21.384 -1.985 9.516 1.00 51.50 125 LYS A CA 1
ATOM 949 C C . LYS A 1 125 ? 22.381 -2.793 8.676 1.00 51.50 125 LYS A C 1
ATOM 951 O O . LYS A 1 125 ? 23.511 -2.336 8.501 1.00 51.50 125 LYS A O 1
ATOM 956 N N . ASP A 1 126 ? 21.942 -3.900 8.070 1.00 47.00 126 ASP A N 1
ATOM 957 C CA . ASP A 1 126 ? 22.850 -4.907 7.497 1.00 47.00 126 ASP A CA 1
ATOM 958 C C . ASP A 1 126 ? 22.723 -5.134 5.981 1.00 47.00 126 ASP A C 1
ATOM 960 O O . ASP A 1 126 ? 23.544 -5.851 5.409 1.00 47.00 126 ASP A O 1
ATOM 964 N N . PHE A 1 127 ? 21.769 -4.510 5.275 1.00 52.31 127 PHE A N 1
ATOM 965 C CA . PHE A 1 127 ? 21.724 -4.640 3.816 1.00 52.31 127 PHE A CA 1
ATOM 966 C C . PHE A 1 127 ? 22.905 -3.893 3.191 1.00 52.31 127 PHE A C 1
ATOM 968 O O . PHE A 1 127 ? 22.975 -2.658 3.166 1.00 52.31 127 PHE A O 1
ATOM 975 N N . ARG A 1 128 ? 23.847 -4.662 2.657 1.00 47.62 128 ARG A N 1
ATOM 976 C CA . ARG A 1 128 ? 24.872 -4.184 1.738 1.00 47.62 128 ARG A CA 1
ATOM 977 C C . ARG A 1 128 ? 24.399 -4.528 0.336 1.00 47.62 128 ARG A C 1
ATOM 979 O O . ARG A 1 128 ? 24.153 -5.694 0.044 1.00 47.62 128 ARG A O 1
ATOM 986 N N . LEU A 1 129 ? 24.271 -3.513 -0.519 1.00 49.69 129 LEU A N 1
ATOM 987 C CA . LEU A 1 129 ? 24.129 -3.740 -1.954 1.00 49.69 129 LEU A CA 1
ATOM 988 C C . LEU A 1 129 ? 25.287 -4.651 -2.392 1.00 49.69 129 LEU A C 1
ATOM 990 O O . LEU A 1 129 ? 26.441 -4.288 -2.131 1.00 49.69 129 LEU A O 1
ATOM 994 N N . PRO A 1 130 ? 25.014 -5.813 -3.015 1.00 52.88 130 PRO A N 1
ATOM 995 C CA . PRO A 1 130 ? 26.058 -6.583 -3.668 1.00 52.88 130 PRO A CA 1
ATOM 996 C C . PRO A 1 130 ? 26.791 -5.650 -4.629 1.00 52.88 130 PRO A C 1
ATOM 998 O O . PRO A 1 130 ? 26.150 -4.874 -5.346 1.00 52.88 130 PRO A O 1
ATOM 1001 N N . ARG A 1 131 ? 28.127 -5.676 -4.623 1.00 57.91 131 ARG A N 1
ATOM 1002 C CA . ARG A 1 131 ? 28.878 -5.014 -5.689 1.00 57.91 131 ARG A CA 1
ATOM 1003 C C . ARG A 1 131 ? 28.450 -5.689 -6.987 1.00 57.91 131 ARG A C 1
ATOM 1005 O O . ARG A 1 131 ? 28.635 -6.892 -7.131 1.00 57.91 131 ARG A O 1
ATOM 1012 N N . LEU A 1 132 ? 27.808 -4.932 -7.872 1.00 49.81 132 LEU A N 1
ATOM 1013 C CA . LEU A 1 132 ? 27.600 -5.375 -9.242 1.00 49.81 132 LEU A CA 1
AT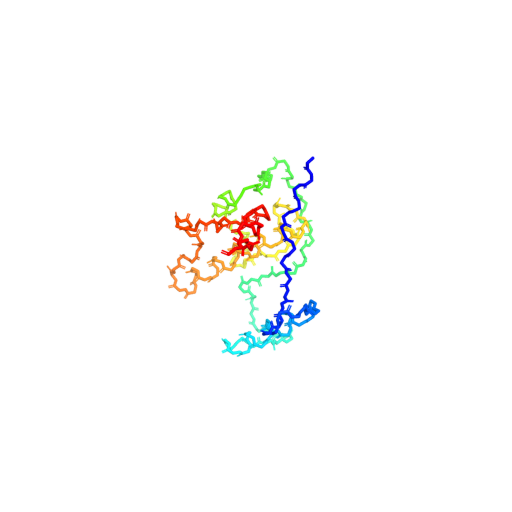OM 1014 C C . LEU A 1 132 ? 29.007 -5.568 -9.818 1.00 49.81 132 LEU A C 1
ATOM 1016 O O . LEU A 1 132 ? 29.802 -4.631 -9.728 1.00 49.81 132 LEU A O 1
ATOM 1020 N N . ALA A 1 133 ? 29.330 -6.777 -10.281 1.00 53.75 133 ALA A N 1
ATOM 1021 C CA . ALA A 1 133 ? 30.624 -7.056 -10.893 1.00 53.75 133 ALA A CA 1
ATOM 1022 C C . ALA A 1 133 ? 30.885 -6.031 -12.003 1.00 53.75 133 ALA A C 1
ATOM 1024 O O . ALA A 1 133 ? 29.971 -5.701 -12.769 1.00 53.75 133 ALA A O 1
ATOM 1025 N N . ASP A 1 134 ? 32.100 -5.490 -12.036 1.00 58.44 134 ASP A N 1
ATOM 1026 C CA . ASP A 1 134 ? 32.509 -4.626 -13.130 1.00 58.44 134 ASP A CA 1
ATOM 1027 C C . ASP A 1 134 ? 32.627 -5.525 -14.373 1.00 58.44 134 ASP A C 1
ATOM 1029 O O . ASP A 1 134 ? 33.235 -6.593 -14.280 1.00 58.44 134 ASP A O 1
ATOM 1033 N N . PRO A 1 135 ? 32.044 -5.175 -15.532 1.00 54.00 135 PRO A N 1
ATOM 1034 C CA . PRO A 1 135 ? 32.248 -5.939 -16.765 1.00 54.00 135 PRO A CA 1
ATOM 1035 C C . PRO A 1 135 ? 33.730 -6.110 -17.152 1.00 54.00 135 PRO A C 1
ATOM 1037 O O . PRO A 1 135 ? 34.026 -6.953 -17.990 1.00 54.00 135 PRO A O 1
ATOM 1040 N N . ALA A 1 136 ? 34.654 -5.356 -16.545 1.00 58.34 136 ALA A N 1
ATOM 1041 C CA . ALA A 1 136 ? 36.096 -5.560 -16.683 1.00 58.34 136 ALA A CA 1
ATOM 1042 C C . ALA A 1 136 ? 36.631 -6.837 -15.994 1.00 58.34 136 ALA A C 1
ATOM 1044 O O . ALA A 1 136 ? 37.678 -7.332 -16.395 1.00 58.34 136 ALA A O 1
ATOM 1045 N N . ASP A 1 137 ? 35.918 -7.399 -15.009 1.00 56.06 137 ASP A N 1
ATOM 1046 C CA . ASP A 1 137 ? 36.346 -8.597 -14.264 1.00 56.06 137 ASP A CA 1
ATOM 1047 C C . ASP A 1 137 ? 36.051 -9.918 -15.019 1.00 56.06 137 ASP A C 1
ATOM 1049 O O . ASP A 1 137 ? 36.353 -11.002 -14.521 1.00 56.06 137 ASP A O 1
ATOM 1053 N N . ALA A 1 138 ? 35.426 -9.855 -16.204 1.00 54.88 138 ALA A N 1
ATOM 1054 C CA . ALA A 1 138 ? 35.038 -11.025 -17.003 1.00 54.88 138 ALA A CA 1
ATOM 1055 C C . ALA A 1 138 ? 36.062 -11.423 -18.090 1.00 54.88 138 ALA A C 1
ATOM 1057 O O . ALA A 1 138 ? 35.899 -12.468 -18.713 1.00 54.88 138 ALA A O 1
ATOM 1058 N N . GLU A 1 139 ? 37.112 -10.624 -18.304 1.00 50.47 139 GLU A N 1
ATOM 1059 C CA . GLU A 1 139 ? 38.097 -10.780 -19.393 1.00 50.47 139 GLU A CA 1
ATOM 1060 C C . GLU A 1 139 ? 39.495 -11.160 -18.860 1.00 50.47 139 GLU A C 1
ATOM 1062 O O . GLU A 1 139 ? 40.515 -10.723 -19.382 1.00 50.47 139 GLU A O 1
ATOM 1067 N N . GLU A 1 140 ? 39.579 -11.941 -17.781 1.00 50.00 140 GLU A N 1
ATOM 1068 C CA . GLU A 1 140 ? 40.867 -12.435 -17.266 1.00 50.00 140 GLU A CA 1
ATOM 1069 C C . GLU A 1 140 ? 40.733 -13.905 -16.842 1.00 50.00 140 GLU A C 1
ATOM 1071 O O . GLU A 1 140 ? 40.804 -14.278 -15.673 1.00 50.00 140 GLU A O 1
ATOM 1076 N N . GLY A 1 141 ? 40.429 -14.760 -17.819 1.00 51.59 141 GLY A N 1
ATOM 1077 C CA . GLY A 1 141 ? 40.212 -16.184 -17.581 1.00 51.59 141 GLY A CA 1
ATOM 1078 C C . GLY A 1 141 ? 40.174 -17.038 -18.842 1.00 51.59 141 GLY A C 1
ATOM 1079 O O . GLY A 1 141 ? 39.437 -18.016 -18.862 1.00 51.59 141 GLY A O 1
ATOM 1080 N N . ASP A 1 142 ? 40.923 -16.673 -19.884 1.00 48.84 142 ASP A N 1
ATOM 1081 C CA . ASP A 1 142 ? 41.207 -17.567 -21.012 1.00 48.84 142 ASP A CA 1
ATOM 1082 C C . ASP A 1 142 ? 42.538 -17.194 -21.678 1.00 48.84 142 ASP A C 1
ATOM 1084 O O . ASP A 1 142 ? 42.551 -16.552 -22.718 1.00 48.84 142 ASP A O 1
ATOM 1088 N N . GLU A 1 143 ? 43.667 -17.569 -21.069 1.00 44.72 143 GLU A N 1
ATOM 1089 C CA . GLU A 1 143 ? 44.918 -17.820 -21.800 1.00 44.72 143 GLU A CA 1
ATOM 1090 C C . GLU A 1 143 ? 45.749 -18.896 -21.068 1.00 44.72 143 GLU A C 1
ATOM 1092 O O . GLU A 1 143 ? 46.301 -18.636 -19.998 1.00 44.72 143 GLU A O 1
ATOM 1097 N N . GLY A 1 144 ? 45.879 -20.079 -21.689 1.00 41.56 144 GLY A N 1
ATOM 1098 C CA . GLY A 1 144 ? 47.075 -20.941 -21.590 1.00 41.56 144 GLY A CA 1
ATOM 1099 C C . GLY A 1 144 ? 47.004 -22.193 -20.728 1.00 41.56 144 GLY A C 1
ATOM 1100 O O . GLY A 1 144 ? 47.480 -22.126 -19.575 1.00 41.56 144 GLY A O 1
#

Organism: NCBI:txid399497

pLDDT: mean 75.07, std 15.82, range [30.72, 94.31]

Secondary structure (DSSP, 8-state):
----------B-TT--B--HHHHHHHHHHHHHHTTPPP-S--SS--SEE-S--------GGGSPPPP-SHHHHHHSPPEESSS-EE-STTBTTBSSHHHHHHHHHHHHHHHHHHHHS---S---SS-PPP-PPPGGGGSSS---

Foldseek 3Di:
DDPPPDDDFDADPVRHGDDPVVVVVVVVVVCVVVVNDDDPDDPDDDQEDADADPADPDPLVPQPAADPDPVSLLPDAFDDDPRHGYQYQNASNHNDPVRSVSNVVNSVQVVCCVVPVDRPPPPDPDDDDPPPDDPVVVPPPDDD

Radius of gyration: 20.52 Å; chains: 1; bounding box: 66×48×40 Å

Sequence (144 aa):
LERTFGRWQLTDADGSPQPTDRLVDLLRDRLAERGVRIVDQADGPADIDCRPTPARPSRWWRRPPAPHTAAAWLASTPIDDGGQLRASSSSPAGDAPWAQLGSAALAVYAAHERATGEDCRPTNKDFRLPRLADPADAEEGDEG